Protein AF-A0A344LL59-F1 (afdb_monomer_lite)

Secondary structure (DSSP, 8-state):
--------TT-EEEEEE-TTS-EEEEEEETTTEEEEE---SSTTHHHHHHHHHHHHHHHHH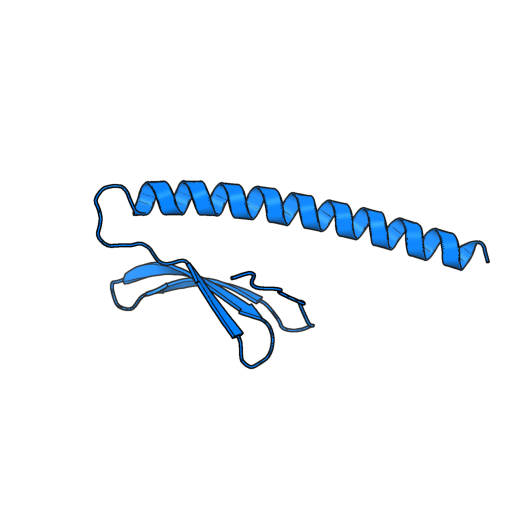HHHHHHHHHHHHHHHHHTT-

Organism: NCBI:txid1804986

Radius of gyration: 17.09 Å; chains: 1; bounding box: 38×27×50 Å

Sequence (81 aa):
MRVIVQPRFGDSAQVSTDQAGRPSMVIEVGQNAVAVLEIDQEPGSAELAAHFARDLARNAIRFSQICDEYMTKEIAQEASS

Foldseek 3Di:
DDDDADADPPWDWDWDADPVRHIKIWTGGPDPDIDIDDQDPDPCSVVVSVVVVVVVVVVVVVVVVVVVVVVVVVVVVVVVD

Structure (mmCIF, N/CA/C/O backbone):
data_AF-A0A344LL59-F1
#
_entry.id   AF-A0A344LL59-F1
#
loop_
_atom_site.group_PDB
_atom_site.id
_atom_site.type_symbol
_atom_site.label_atom_id
_atom_site.label_alt_id
_atom_site.label_comp_id
_atom_site.label_asym_id
_atom_site.label_entity_id
_atom_site.label_seq_id
_atom_site.pdbx_PDB_ins_code
_atom_site.Cartn_x
_atom_site.Cartn_y
_atom_site.Cartn_z
_atom_site.occupancy
_atom_site.B_iso_or_equiv
_atom_site.auth_seq_id
_atom_site.auth_comp_id
_atom_site.auth_asym_id
_atom_site.auth_atom_id
_atom_site.pdbx_PDB_model_num
ATOM 1 N N . MET A 1 1 ? -13.744 1.859 -9.226 1.00 64.31 1 MET A N 1
ATOM 2 C CA . MET A 1 1 ? -13.608 0.641 -8.394 1.00 64.31 1 MET A CA 1
ATOM 3 C C . MET A 1 1 ? -13.049 1.058 -7.040 1.00 64.31 1 MET A C 1
ATOM 5 O O . MET A 1 1 ? -12.144 1.879 -7.034 1.00 64.31 1 MET A O 1
ATOM 9 N N . ARG A 1 2 ? -13.598 0.576 -5.918 1.00 74.69 2 ARG A N 1
ATOM 10 C CA . ARG A 1 2 ? -13.099 0.877 -4.563 1.00 74.69 2 ARG A CA 1
ATOM 11 C C . ARG A 1 2 ? -12.505 -0.397 -3.970 1.00 74.69 2 ARG A C 1
ATOM 13 O O . ARG A 1 2 ? -13.185 -1.417 -3.968 1.00 7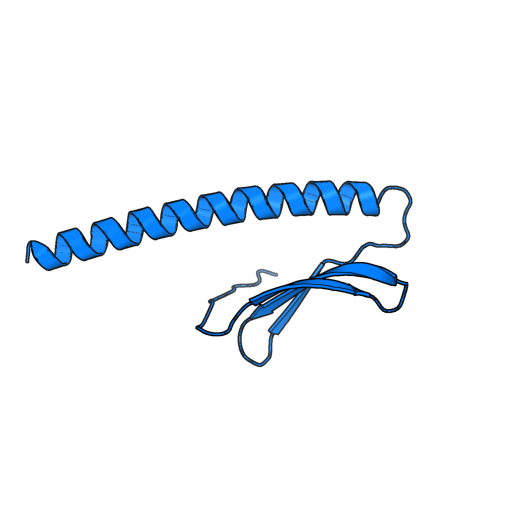4.69 2 ARG A O 1
ATOM 20 N N . VAL A 1 3 ? -11.276 -0.323 -3.469 1.00 71.31 3 VAL A N 1
ATOM 21 C CA . VAL A 1 3 ? -1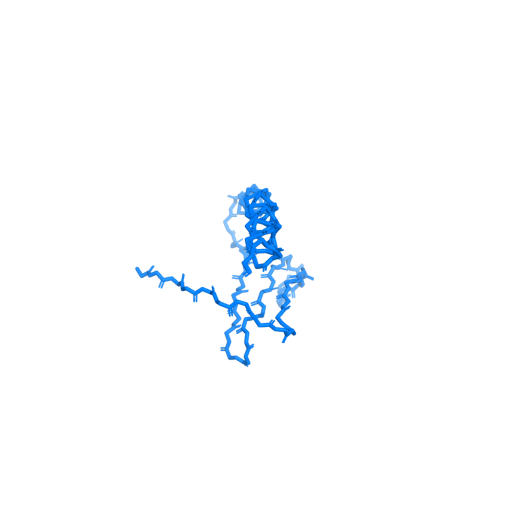0.648 -1.403 -2.694 1.00 71.31 3 VAL A CA 1
ATOM 22 C C . VAL A 1 3 ? -10.916 -1.131 -1.213 1.00 71.31 3 VAL A C 1
ATOM 24 O O . VAL A 1 3 ? -10.738 -0.003 -0.755 1.00 71.31 3 VAL A O 1
ATOM 27 N N . ILE A 1 4 ? -11.402 -2.134 -0.480 1.00 79.00 4 ILE A N 1
ATOM 28 C CA . ILE A 1 4 ? -11.623 -2.064 0.971 1.00 79.00 4 ILE A CA 1
ATOM 29 C C . ILE A 1 4 ? -10.631 -3.019 1.629 1.00 79.00 4 ILE A C 1
ATOM 31 O O . ILE A 1 4 ? -10.599 -4.198 1.291 1.00 79.00 4 ILE A O 1
ATOM 35 N N . VAL A 1 5 ? -9.833 -2.495 2.557 1.00 78.31 5 VAL A N 1
ATOM 36 C CA . VAL A 1 5 ? -8.825 -3.239 3.320 1.00 78.31 5 VAL A CA 1
ATOM 37 C C . VAL A 1 5 ? -9.325 -3.387 4.755 1.00 78.31 5 VAL A C 1
ATOM 39 O O . VAL A 1 5 ? -9.740 -2.402 5.364 1.00 78.31 5 VAL A O 1
ATOM 42 N N . GLN A 1 6 ? -9.305 -4.610 5.284 1.00 84.69 6 GLN A N 1
ATOM 43 C CA . GLN A 1 6 ? -9.686 -4.932 6.663 1.00 84.69 6 GLN A CA 1
ATOM 44 C C . GLN A 1 6 ? -8.527 -5.685 7.331 1.00 84.69 6 GLN A C 1
ATOM 46 O O . GLN A 1 6 ? -8.479 -6.912 7.206 1.00 84.69 6 GLN A O 1
ATOM 51 N N . PRO A 1 7 ? -7.592 -4.968 7.987 1.00 83.12 7 PRO A N 1
ATOM 52 C CA . PRO A 1 7 ? -6.387 -5.579 8.531 1.00 83.12 7 PRO A CA 1
ATOM 53 C C . PRO A 1 7 ? -6.689 -6.679 9.554 1.00 83.12 7 PRO A C 1
ATOM 55 O O . PRO A 1 7 ? -7.599 -6.545 10.375 1.00 83.12 7 PRO A O 1
ATOM 58 N N . ARG A 1 8 ? -5.907 -7.757 9.521 1.00 85.31 8 ARG A N 1
ATOM 59 C CA . ARG A 1 8 ? -5.918 -8.852 10.499 1.00 85.31 8 ARG A CA 1
ATOM 60 C C . ARG A 1 8 ? -4.550 -8.990 11.161 1.00 85.31 8 ARG A C 1
ATOM 62 O O . ARG A 1 8 ? -3.543 -8.502 10.656 1.00 85.31 8 ARG A O 1
ATOM 69 N N . PHE A 1 9 ? -4.502 -9.684 12.299 1.00 82.88 9 PHE A N 1
ATOM 70 C CA . PHE A 1 9 ? -3.225 -10.044 12.914 1.00 82.88 9 PHE A CA 1
ATOM 71 C C . PHE A 1 9 ? -2.364 -10.836 11.924 1.00 82.88 9 PHE A C 1
ATOM 73 O O . PHE A 1 9 ? -2.810 -11.856 11.398 1.00 82.88 9 PHE A O 1
ATOM 80 N N . GLY A 1 10 ? -1.138 -10.361 11.703 1.00 82.62 10 GLY A N 1
ATOM 81 C CA . GLY A 1 10 ? -0.198 -10.934 10.738 1.00 82.62 10 GLY A CA 1
ATOM 82 C C . GLY A 1 10 ? -0.094 -10.169 9.416 1.00 82.62 10 GLY A C 1
ATOM 83 O O . GLY A 1 10 ? 0.859 -10.414 8.685 1.00 82.62 10 GLY A O 1
ATOM 84 N N . ASP A 1 11 ? -0.998 -9.226 9.130 1.00 88.06 11 ASP A N 1
ATOM 85 C CA . ASP A 1 11 ? -0.870 -8.337 7.970 1.00 88.06 11 ASP A CA 1
ATOM 86 C C . ASP A 1 11 ? 0.342 -7.409 8.130 1.00 88.06 11 ASP A C 1
ATOM 88 O O . ASP A 1 11 ? 0.702 -7.011 9.245 1.00 88.06 11 ASP A O 1
ATOM 92 N N . SER A 1 12 ? 0.984 -7.054 7.016 1.00 88.44 12 SER A N 1
ATOM 93 C CA . SER A 1 12 ? 2.238 -6.299 7.048 1.00 88.44 12 SER A CA 1
ATOM 94 C C . SER A 1 12 ? 2.397 -5.347 5.863 1.00 88.44 12 SER A C 1
ATOM 96 O O . SER A 1 12 ? 1.748 -5.482 4.827 1.00 88.44 12 SER A O 1
ATOM 98 N N . ALA A 1 13 ? 3.272 -4.356 6.026 1.00 90.06 13 ALA A N 1
ATOM 99 C CA . ALA A 1 13 ? 3.722 -3.486 4.949 1.00 90.06 13 ALA A CA 1
ATOM 100 C C . ALA A 1 13 ? 5.246 -3.357 5.016 1.00 90.06 13 ALA A C 1
ATOM 102 O O . ALA A 1 13 ? 5.801 -3.092 6.084 1.00 90.06 13 ALA A O 1
ATOM 103 N N . GLN A 1 14 ? 5.920 -3.532 3.882 1.00 91.44 14 GLN A N 1
ATOM 104 C CA . GLN A 1 14 ? 7.378 -3.507 3.792 1.00 91.44 14 GLN A CA 1
ATOM 105 C C . GLN A 1 14 ? 7.864 -2.849 2.502 1.00 91.44 14 GLN A C 1
ATOM 107 O O . GLN A 1 14 ? 7.165 -2.816 1.489 1.00 91.44 14 GLN A O 1
ATOM 112 N N . VAL A 1 15 ? 9.091 -2.333 2.541 1.00 92.31 15 VAL A N 1
ATOM 113 C CA . VAL A 1 15 ? 9.809 -1.900 1.339 1.00 92.31 15 VAL A CA 1
ATOM 114 C C . VAL A 1 15 ? 10.628 -3.079 0.827 1.00 92.31 15 VAL A C 1
ATOM 116 O O . VAL A 1 15 ? 11.349 -3.716 1.590 1.00 92.31 15 VAL A O 1
ATOM 119 N N . SER A 1 16 ? 10.508 -3.353 -0.464 1.00 93.12 16 SER A N 1
ATOM 120 C CA . SER A 1 16 ? 11.223 -4.395 -1.191 1.00 93.12 16 SER A CA 1
ATOM 121 C C . SER A 1 16 ? 11.849 -3.802 -2.458 1.00 93.12 16 SER A C 1
ATOM 123 O O . SE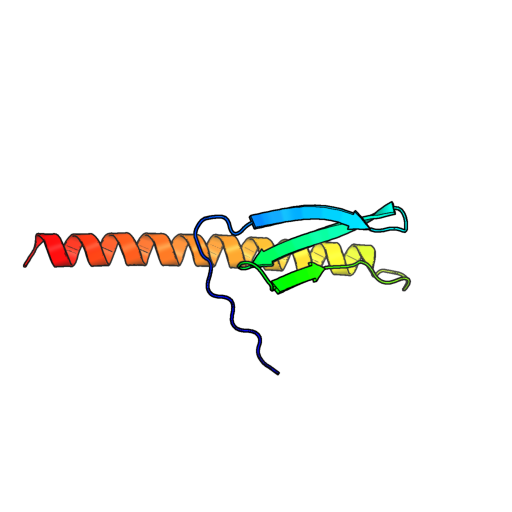R A 1 16 ? 11.792 -2.593 -2.701 1.00 93.12 16 SER A O 1
ATOM 125 N N . THR A 1 17 ? 12.437 -4.665 -3.272 1.00 91.88 17 THR A N 1
ATOM 126 C CA . THR A 1 17 ? 12.987 -4.337 -4.580 1.00 91.88 17 THR A CA 1
ATOM 127 C C . THR A 1 17 ? 12.281 -5.181 -5.639 1.00 91.88 17 THR A C 1
ATOM 129 O O . THR A 1 17 ? 12.086 -6.381 -5.440 1.00 91.88 17 THR A O 1
ATOM 132 N N . ASP A 1 18 ? 11.878 -4.570 -6.753 1.00 87.00 18 ASP A N 1
ATOM 133 C CA . ASP A 1 18 ? 11.286 -5.281 -7.889 1.00 87.00 18 ASP A CA 1
ATOM 134 C C . ASP A 1 18 ? 12.339 -6.075 -8.695 1.00 87.00 18 ASP A C 1
ATOM 136 O O . ASP A 1 18 ? 13.541 -6.043 -8.412 1.00 87.00 18 ASP A O 1
ATOM 140 N N . GLN A 1 19 ? 11.900 -6.789 -9.738 1.00 86.56 19 GLN A N 1
ATOM 141 C CA . GLN A 1 19 ? 12.800 -7.577 -10.596 1.00 86.56 19 GLN A CA 1
ATOM 142 C C . GLN A 1 19 ? 13.827 -6.724 -11.362 1.00 86.56 19 GLN A C 1
ATOM 144 O O . GLN A 1 19 ? 14.848 -7.247 -11.803 1.00 86.56 19 GLN A O 1
ATOM 149 N N . ALA A 1 20 ? 13.568 -5.425 -11.523 1.00 87.19 20 ALA A N 1
ATOM 150 C CA . ALA A 1 20 ? 14.447 -4.474 -12.191 1.00 87.19 20 ALA A CA 1
ATOM 151 C C . ALA A 1 20 ? 15.395 -3.750 -11.216 1.00 87.19 20 ALA A C 1
ATOM 153 O O . ALA A 1 20 ? 16.146 -2.870 -11.635 1.00 87.19 20 ALA A O 1
ATOM 154 N N . GLY A 1 21 ? 15.386 -4.101 -9.925 1.00 89.62 21 GLY A N 1
ATOM 155 C CA . GLY A 1 21 ? 16.244 -3.466 -8.927 1.00 89.62 21 GLY A CA 1
ATOM 156 C C . GLY A 1 21 ? 15.696 -2.147 -8.371 1.00 89.62 21 GLY A C 1
ATOM 157 O O . GLY A 1 21 ? 16.424 -1.434 -7.678 1.00 89.62 21 GLY A O 1
ATOM 158 N N . ARG A 1 22 ? 14.439 -1.792 -8.660 1.00 89.81 22 ARG A N 1
ATOM 159 C CA . ARG A 1 22 ? 13.814 -0.538 -8.217 1.00 89.81 22 ARG A CA 1
ATOM 160 C C . ARG A 1 22 ? 13.080 -0.734 -6.887 1.00 89.81 22 ARG A C 1
ATOM 162 O O . ARG A 1 22 ? 12.529 -1.810 -6.657 1.00 89.81 22 ARG A O 1
ATOM 169 N N . PRO A 1 23 ? 13.024 0.289 -6.016 1.00 89.19 23 PRO A N 1
ATOM 170 C CA . PRO A 1 23 ? 12.227 0.225 -4.796 1.00 89.19 23 PRO A CA 1
ATOM 171 C C . PRO A 1 23 ? 10.749 -0.048 -5.087 1.00 89.19 23 PRO A C 1
ATOM 173 O O . PRO A 1 23 ? 10.175 0.524 -6.013 1.00 89.19 23 PRO A O 1
ATOM 176 N N . SER A 1 24 ? 10.132 -0.872 -4.249 1.00 90.38 24 SER A N 1
ATOM 177 C CA . SER A 1 24 ? 8.704 -1.177 -4.276 1.00 90.38 24 SER A CA 1
ATOM 178 C C . SER A 1 24 ? 8.157 -1.243 -2.851 1.00 90.38 24 SER A C 1
ATOM 180 O O . SER A 1 24 ? 8.870 -1.633 -1.927 1.00 90.38 24 SER A O 1
ATOM 182 N N . MET A 1 25 ? 6.902 -0.847 -2.648 1.00 88.56 25 MET A N 1
ATOM 183 C CA . MET A 1 25 ? 6.209 -1.034 -1.370 1.00 88.56 25 MET A CA 1
ATOM 184 C C . MET A 1 25 ? 5.209 -2.175 -1.506 1.00 88.56 25 MET A C 1
ATOM 186 O O . MET A 1 25 ? 4.313 -2.104 -2.342 1.00 88.56 25 MET A O 1
ATOM 190 N N . VAL A 1 26 ? 5.342 -3.198 -0.667 1.00 88.56 26 VAL A N 1
ATOM 191 C CA . VAL A 1 26 ? 4.471 -4.376 -0.646 1.00 88.56 26 VAL A CA 1
ATOM 192 C C . VAL A 1 26 ? 3.621 -4.329 0.616 1.00 88.56 26 VAL A C 1
ATOM 194 O O . VAL A 1 26 ? 4.152 -4.187 1.716 1.00 88.56 26 VAL A O 1
ATOM 197 N N . ILE A 1 27 ? 2.305 -4.441 0.452 1.00 88.69 27 ILE A N 1
ATOM 198 C CA . ILE A 1 27 ? 1.326 -4.494 1.537 1.00 88.69 27 ILE A CA 1
ATOM 199 C C . ILE A 1 27 ? 0.591 -5.826 1.428 1.00 88.69 27 ILE A C 1
ATOM 201 O O . ILE A 1 27 ? -0.123 -6.069 0.454 1.00 88.69 27 ILE A O 1
ATOM 205 N N . GLU A 1 28 ? 0.765 -6.674 2.431 1.00 86.00 28 GLU A N 1
ATOM 206 C CA . GLU A 1 28 ? 0.129 -7.984 2.533 1.00 86.00 28 GLU A CA 1
ATOM 207 C C . GLU A 1 28 ? -1.103 -7.865 3.431 1.00 86.00 28 GLU A C 1
ATOM 209 O O . GLU A 1 28 ? -0.995 -7.531 4.613 1.00 86.00 28 GLU A O 1
ATOM 214 N N . VAL A 1 29 ? -2.282 -8.098 2.849 1.00 82.69 29 VAL A N 1
ATOM 215 C CA . VAL A 1 29 ? -3.582 -8.002 3.522 1.00 82.69 29 VAL A CA 1
ATOM 216 C C . VAL A 1 29 ? -4.280 -9.358 3.458 1.00 82.69 29 VAL A C 1
ATOM 218 O O . VAL A 1 29 ? -4.785 -9.782 2.413 1.00 82.69 29 VAL A O 1
ATOM 221 N N . GLY A 1 30 ? -4.364 -10.043 4.593 1.00 76.19 30 GLY A N 1
ATOM 222 C CA . GLY A 1 30 ? -4.866 -11.406 4.671 1.00 76.19 30 GLY A CA 1
ATOM 223 C C . GLY A 1 30 ? -4.026 -12.394 3.853 1.00 76.19 30 GLY A C 1
ATOM 224 O O . GLY A 1 30 ? -2.894 -12.131 3.469 1.00 76.19 30 GLY A O 1
ATOM 225 N N . GLN A 1 31 ? -4.593 -13.570 3.571 1.00 69.06 31 GLN A N 1
ATOM 226 C CA . GLN A 1 31 ? -3.846 -14.656 2.918 1.00 69.06 31 GLN A CA 1
ATOM 227 C C . GLN A 1 31 ? -3.713 -14.507 1.394 1.00 69.06 31 GLN A C 1
ATOM 229 O O . GLN A 1 31 ? -2.884 -15.186 0.800 1.00 69.06 31 GLN A O 1
ATOM 234 N N . ASN A 1 32 ? -4.528 -13.657 0.754 1.00 69.62 32 ASN A N 1
ATOM 235 C CA . ASN A 1 32 ? -4.701 -13.676 -0.705 1.00 69.62 32 ASN A CA 1
ATOM 236 C C . ASN A 1 32 ? -4.638 -12.298 -1.382 1.00 69.62 32 ASN A C 1
ATOM 238 O O . ASN A 1 32 ? -4.837 -12.231 -2.594 1.00 69.62 32 ASN A O 1
ATOM 242 N N . ALA A 1 33 ? -4.422 -11.203 -0.647 1.00 73.62 33 ALA A N 1
ATOM 243 C CA . ALA A 1 33 ? -4.355 -9.875 -1.250 1.00 73.62 33 ALA A CA 1
ATOM 244 C C . ALA A 1 33 ? -2.998 -9.227 -0.985 1.00 73.62 33 ALA A C 1
ATOM 246 O O . ALA A 1 33 ? -2.584 -9.047 0.157 1.00 73.62 33 ALA A O 1
ATOM 247 N N . VAL A 1 34 ? -2.330 -8.848 -2.072 1.00 80.38 34 VAL A N 1
ATOM 248 C CA . VAL A 1 34 ? -1.095 -8.073 -2.042 1.00 80.38 34 VAL A CA 1
ATOM 249 C C . VAL A 1 34 ? -1.333 -6.804 -2.845 1.00 80.38 34 VAL A C 1
ATOM 251 O O . VAL A 1 34 ? -1.731 -6.870 -4.009 1.00 80.38 34 VAL A O 1
ATOM 254 N N . ALA A 1 35 ? -1.116 -5.650 -2.223 1.00 83.19 35 ALA A N 1
ATOM 255 C CA . ALA A 1 35 ? -1.032 -4.380 -2.928 1.00 83.19 35 ALA A CA 1
ATOM 256 C C . ALA A 1 35 ? 0.443 -4.007 -3.085 1.00 83.19 35 ALA A C 1
ATOM 258 O O . ALA A 1 35 ? 1.198 -4.038 -2.114 1.00 83.19 35 ALA A O 1
ATOM 259 N N . VAL A 1 36 ? 0.844 -3.663 -4.307 1.00 84.69 36 VAL A N 1
ATOM 260 C CA . VAL A 1 36 ? 2.222 -3.289 -4.627 1.00 84.69 36 VAL A CA 1
ATOM 261 C C . VAL A 1 36 ? 2.226 -1.887 -5.212 1.00 84.69 36 VAL A C 1
ATOM 263 O O . VAL A 1 36 ? 1.449 -1.584 -6.118 1.00 84.69 36 VAL A O 1
ATOM 266 N N . LEU A 1 37 ? 3.087 -1.028 -4.677 1.00 86.19 37 LEU A N 1
ATOM 267 C CA . LEU A 1 37 ? 3.357 0.291 -5.223 1.00 86.19 37 LEU A CA 1
ATOM 268 C C . LEU A 1 37 ? 4.685 0.247 -5.982 1.00 86.19 37 LEU A C 1
ATOM 270 O O . LEU A 1 37 ? 5.743 0.115 -5.365 1.00 86.19 37 LEU A O 1
ATOM 274 N N . GLU A 1 38 ? 4.620 0.344 -7.307 1.00 89.56 38 GLU A N 1
ATOM 275 C CA . GLU A 1 38 ? 5.780 0.240 -8.195 1.00 89.56 38 GLU A CA 1
ATOM 276 C C . GLU A 1 38 ? 6.155 1.591 -8.808 1.00 89.56 38 GLU A C 1
ATOM 278 O O . GLU A 1 38 ? 5.332 2.500 -8.936 1.00 89.56 38 GLU A O 1
ATOM 283 N N . ILE A 1 39 ? 7.422 1.710 -9.202 1.00 91.25 39 ILE A N 1
ATOM 284 C CA . ILE A 1 39 ? 7.929 2.857 -9.950 1.00 91.25 39 ILE A CA 1
ATOM 285 C C . ILE A 1 39 ? 7.827 2.528 -11.440 1.00 91.25 39 ILE A C 1
ATOM 287 O O . ILE A 1 39 ? 8.402 1.541 -11.900 1.00 91.25 39 ILE A O 1
ATOM 291 N N . ASP A 1 40 ? 7.120 3.361 -12.201 1.00 90.00 40 ASP A N 1
ATOM 292 C CA . ASP A 1 40 ? 7.053 3.227 -13.659 1.00 90.00 40 ASP A CA 1
ATOM 293 C C . ASP A 1 40 ? 8.360 3.692 -14.347 1.00 90.00 40 ASP A C 1
ATOM 295 O O . ASP A 1 40 ? 9.289 4.180 -13.703 1.00 90.00 40 ASP A O 1
ATOM 299 N N . GLN A 1 41 ? 8.468 3.505 -15.660 1.00 87.94 41 GLN A N 1
ATOM 300 C CA . GLN A 1 41 ? 9.642 3.822 -16.481 1.00 87.94 41 GLN A CA 1
ATOM 301 C C . GLN A 1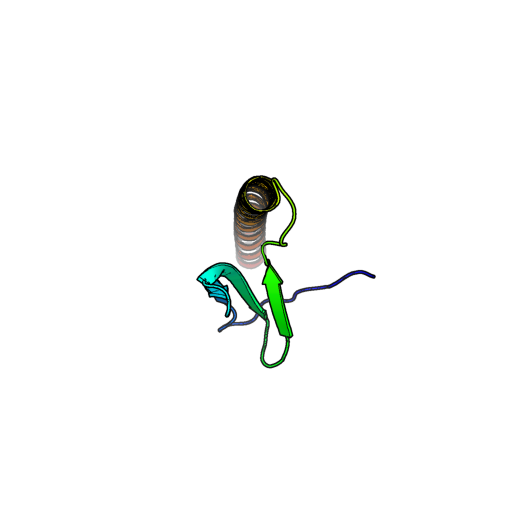 41 ? 9.665 5.282 -16.977 1.00 87.94 41 GLN A C 1
ATOM 303 O O . GLN A 1 41 ? 10.587 5.667 -17.700 1.00 87.94 41 GLN A O 1
ATOM 308 N N . GLU A 1 42 ? 8.668 6.104 -16.639 1.00 93.00 42 GLU A N 1
ATOM 309 C CA . GLU A 1 42 ? 8.588 7.477 -17.140 1.00 93.00 42 GLU A CA 1
ATOM 310 C C . GLU A 1 42 ? 9.542 8.438 -16.393 1.00 93.00 42 GLU A C 1
ATOM 312 O O . GLU A 1 42 ? 9.833 8.271 -15.199 1.00 93.00 42 GLU A O 1
ATOM 317 N N . PRO A 1 43 ? 10.048 9.489 -17.068 1.00 92.38 43 PRO A N 1
ATOM 318 C CA . PRO A 1 43 ? 10.823 10.532 -16.408 1.00 92.38 43 PRO A CA 1
ATOM 319 C C . PRO A 1 43 ? 10.037 11.172 -15.256 1.00 92.38 43 PRO A C 1
ATOM 321 O O . PRO A 1 43 ? 8.929 11.665 -15.442 1.00 92.38 43 PRO A O 1
ATOM 324 N N . GLY A 1 44 ? 10.627 11.190 -14.059 1.00 93.50 44 GLY A N 1
ATOM 325 C CA . GLY A 1 44 ? 10.000 11.759 -12.860 1.00 93.50 44 GLY A CA 1
ATOM 326 C C . GLY A 1 44 ? 9.123 10.787 -12.060 1.00 93.50 44 GLY A C 1
ATOM 327 O O . GLY A 1 44 ? 8.728 11.125 -10.944 1.00 93.50 44 GLY A O 1
ATOM 328 N N . SER A 1 45 ? 8.884 9.558 -12.536 1.00 93.62 45 SER A N 1
ATOM 329 C CA . SER A 1 45 ? 8.072 8.570 -11.805 1.00 93.62 45 SER A CA 1
ATOM 330 C C . SER A 1 45 ? 8.623 8.248 -10.417 1.00 93.62 45 SER A C 1
ATOM 332 O O . SER A 1 45 ? 7.848 8.075 -9.481 1.00 93.62 45 SER A O 1
ATOM 334 N N . ALA A 1 46 ? 9.948 8.225 -10.242 1.00 92.31 46 ALA A N 1
ATOM 335 C CA . ALA A 1 46 ? 10.563 7.998 -8.932 1.00 92.31 46 ALA A CA 1
ATOM 336 C C . ALA A 1 46 ? 10.278 9.140 -7.938 1.00 92.31 46 ALA A C 1
ATOM 338 O O . ALA A 1 46 ? 10.008 8.892 -6.763 1.00 92.31 46 ALA A O 1
ATOM 339 N N . GLU A 1 47 ? 10.308 10.391 -8.405 1.00 94.38 47 GLU A N 1
ATOM 340 C CA . GLU A 1 47 ? 9.981 11.560 -7.585 1.00 94.38 47 GLU A CA 1
ATOM 341 C C . GLU A 1 47 ? 8.496 11.553 -7.207 1.00 94.38 47 GLU A C 1
ATOM 343 O O . GLU A 1 47 ? 8.161 11.675 -6.026 1.00 94.38 47 GLU A O 1
ATOM 348 N N . LEU A 1 48 ? 7.611 11.315 -8.179 1.00 95.38 48 LEU A N 1
ATOM 349 C CA . LEU A 1 48 ? 6.171 11.195 -7.942 1.00 95.38 48 LEU A CA 1
ATOM 350 C C . LEU A 1 48 ? 5.843 10.058 -6.969 1.00 95.38 48 LEU A C 1
ATOM 352 O O . LEU A 1 48 ? 5.077 10.268 -6.028 1.00 95.38 48 LEU A O 1
ATOM 356 N N . ALA A 1 49 ? 6.465 8.887 -7.135 1.00 93.25 49 ALA A N 1
ATOM 357 C CA . ALA A 1 49 ? 6.307 7.759 -6.222 1.00 93.25 49 ALA A CA 1
ATOM 358 C C . ALA A 1 49 ? 6.751 8.125 -4.798 1.00 93.25 49 ALA A C 1
ATOM 360 O O . ALA A 1 49 ? 6.050 7.819 -3.833 1.00 93.25 49 ALA A O 1
ATOM 361 N N . ALA A 1 50 ? 7.870 8.843 -4.649 1.00 93.56 50 ALA A N 1
ATOM 362 C CA . ALA A 1 50 ? 8.341 9.303 -3.347 1.00 93.56 50 ALA A CA 1
ATOM 363 C C . ALA A 1 50 ? 7.384 10.318 -2.700 1.00 93.56 50 ALA A C 1
ATOM 365 O O . ALA A 1 50 ? 7.124 10.238 -1.498 1.00 93.56 50 ALA A O 1
ATOM 366 N N . HIS A 1 51 ? 6.846 11.272 -3.465 1.00 96.19 51 HIS A N 1
ATOM 367 C CA . HIS A 1 51 ? 5.847 12.218 -2.959 1.00 96.19 51 HIS A CA 1
ATOM 368 C C . HIS A 1 51 ? 4.567 11.512 -2.520 1.00 96.19 51 HIS A C 1
ATOM 370 O O . HIS A 1 51 ? 4.126 11.698 -1.385 1.00 96.19 51 HIS A O 1
ATOM 376 N N . PHE A 1 52 ? 4.039 10.636 -3.370 1.00 94.19 52 PHE A N 1
ATOM 377 C CA . PHE A 1 52 ? 2.863 9.839 -3.057 1.00 94.19 52 PHE A CA 1
ATOM 378 C C . PHE A 1 52 ? 3.072 8.979 -1.802 1.00 94.19 52 PHE A C 1
ATOM 380 O O . PHE A 1 52 ? 2.227 8.979 -0.909 1.00 94.19 52 PHE A O 1
ATOM 387 N N . ALA A 1 53 ? 4.217 8.297 -1.677 1.00 92.19 53 ALA A N 1
ATOM 388 C CA . ALA A 1 53 ? 4.526 7.467 -0.514 1.00 92.19 53 ALA A CA 1
ATOM 389 C C . ALA A 1 53 ? 4.588 8.280 0.792 1.00 92.19 53 ALA A C 1
ATOM 391 O O . ALA A 1 53 ? 4.105 7.822 1.828 1.00 92.19 53 ALA A O 1
ATOM 392 N N . ARG A 1 54 ? 5.134 9.505 0.758 1.00 95.62 54 ARG A N 1
ATOM 393 C CA . ARG A 1 54 ? 5.147 10.407 1.926 1.00 95.62 54 ARG A CA 1
ATOM 394 C C . ARG A 1 54 ? 3.740 10.828 2.336 1.00 95.62 54 ARG A C 1
ATOM 396 O O . ARG A 1 54 ? 3.438 10.847 3.530 1.00 95.62 54 ARG A O 1
ATOM 403 N N . ASP A 1 55 ? 2.886 11.154 1.372 1.00 96.56 55 ASP A N 1
ATOM 404 C CA . ASP A 1 55 ? 1.503 11.536 1.651 1.00 96.56 55 ASP A CA 1
ATOM 405 C C . ASP A 1 55 ? 0.685 10.354 2.173 1.00 96.56 55 ASP A C 1
ATOM 407 O O . ASP A 1 55 ? -0.066 10.511 3.140 1.00 96.56 55 ASP A O 1
ATOM 411 N N . LEU A 1 56 ? 0.891 9.158 1.618 1.00 92.69 56 LEU A N 1
ATOM 412 C CA . LEU A 1 56 ? 0.303 7.923 2.129 1.00 92.69 56 LEU A CA 1
ATOM 413 C C . LEU A 1 56 ? 0.725 7.672 3.583 1.00 92.69 56 LEU A C 1
ATOM 415 O O . LEU A 1 56 ? -0.138 7.498 4.442 1.00 92.69 56 LEU A O 1
ATOM 419 N N . ALA A 1 57 ? 2.026 7.723 3.881 1.00 93.00 57 ALA A N 1
ATOM 420 C CA . ALA A 1 57 ? 2.544 7.521 5.234 1.00 93.00 57 ALA A CA 1
ATOM 421 C C . ALA A 1 57 ? 1.967 8.542 6.226 1.00 93.00 57 ALA A C 1
ATOM 423 O O . ALA A 1 57 ? 1.507 8.172 7.306 1.00 93.00 57 ALA A O 1
ATOM 424 N N . ARG A 1 58 ? 1.917 9.826 5.849 1.00 97.44 58 ARG A N 1
ATOM 425 C CA . ARG A 1 58 ? 1.335 10.888 6.684 1.00 97.44 58 ARG A CA 1
ATOM 426 C C . ARG A 1 58 ? -0.128 10.602 7.029 1.00 97.44 58 ARG A C 1
ATOM 428 O O . ARG A 1 58 ? -0.520 10.733 8.188 1.00 97.44 58 ARG A O 1
ATOM 435 N N . ASN A 1 59 ? -0.929 10.210 6.040 1.00 95.81 59 ASN A N 1
ATOM 436 C CA . ASN A 1 59 ? -2.343 9.900 6.247 1.00 95.81 59 ASN A CA 1
ATOM 437 C C . ASN A 1 59 ? -2.542 8.607 7.048 1.0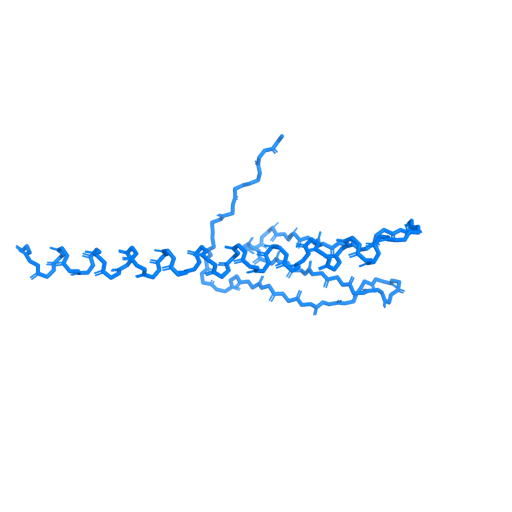0 95.81 59 ASN A C 1
ATOM 439 O O . ASN A 1 59 ? -3.416 8.570 7.910 1.00 95.81 59 ASN A O 1
ATOM 443 N N . ALA A 1 60 ? -1.714 7.583 6.827 1.00 92.19 60 ALA A N 1
ATOM 444 C CA . ALA A 1 60 ? -1.750 6.341 7.596 1.00 92.19 60 ALA A CA 1
ATOM 445 C C . ALA A 1 60 ? -1.442 6.584 9.084 1.00 92.19 60 ALA A C 1
ATOM 447 O O . ALA A 1 60 ? -2.174 6.108 9.949 1.00 92.19 60 ALA A O 1
ATOM 448 N N . ILE A 1 61 ? -0.425 7.400 9.390 1.00 96.12 61 ILE A N 1
ATOM 449 C CA . ILE A 1 61 ? -0.105 7.805 10.769 1.00 96.12 61 ILE A CA 1
ATOM 450 C C . ILE A 1 61 ? -1.280 8.562 11.392 1.00 96.12 61 ILE A C 1
ATOM 452 O O . ILE A 1 61 ? -1.673 8.275 12.522 1.00 96.12 61 ILE A O 1
ATOM 456 N N . ARG A 1 62 ? -1.879 9.512 10.659 1.00 96.75 62 ARG A N 1
ATOM 457 C CA . ARG A 1 62 ? -3.036 10.255 11.172 1.00 96.75 62 ARG A CA 1
ATOM 458 C C . ARG A 1 62 ? -4.232 9.339 11.435 1.00 96.75 62 ARG A C 1
ATOM 460 O O . ARG A 1 62 ? -4.913 9.515 12.440 1.00 96.75 62 ARG A O 1
ATOM 467 N N . PHE A 1 63 ? -4.479 8.371 10.558 1.00 94.25 63 PHE A N 1
ATOM 468 C CA . PHE A 1 63 ? -5.529 7.375 10.742 1.00 94.25 63 PHE A CA 1
ATOM 469 C C . PHE A 1 63 ? -5.281 6.509 11.985 1.00 94.25 63 PHE A C 1
ATOM 471 O O . PHE A 1 63 ? -6.196 6.355 12.786 1.00 94.25 63 PHE A O 1
ATOM 478 N N . SER A 1 64 ? -4.044 6.044 12.204 1.00 94.81 64 SER A N 1
ATOM 479 C CA . SER A 1 64 ? -3.658 5.304 13.418 1.00 94.81 64 SER A CA 1
ATOM 480 C C . SER A 1 64 ? -3.995 6.080 14.690 1.00 94.81 64 SER A C 1
ATOM 482 O O . SER A 1 64 ? -4.641 5.540 15.579 1.00 94.81 64 SER A O 1
ATOM 484 N N . GLN A 1 65 ? -3.632 7.365 14.749 1.00 96.31 65 GLN A N 1
ATOM 485 C CA . GLN A 1 65 ? -3.938 8.217 15.905 1.00 96.31 65 GLN A CA 1
ATOM 486 C C . GLN A 1 65 ? -5.444 8.308 16.170 1.00 96.31 65 GLN A C 1
ATOM 488 O O . GLN A 1 65 ? -5.881 8.252 17.314 1.00 96.31 65 GLN A O 1
ATOM 493 N N . ILE A 1 66 ? -6.247 8.430 15.110 1.00 94.81 66 ILE A N 1
ATOM 494 C CA . ILE A 1 66 ? -7.705 8.450 15.232 1.00 94.81 66 ILE A CA 1
ATOM 495 C C . ILE A 1 66 ? -8.202 7.109 15.790 1.00 94.81 66 ILE A C 1
ATOM 497 O O . ILE A 1 66 ? -9.018 7.113 16.706 1.00 94.81 66 ILE A O 1
ATOM 501 N N . CYS A 1 67 ? -7.703 5.972 15.299 1.00 92.94 67 CYS A N 1
ATOM 502 C CA . CYS A 1 67 ? -8.049 4.654 15.840 1.00 92.94 67 CYS A CA 1
ATOM 503 C C . CYS A 1 67 ? -7.708 4.525 17.335 1.00 92.94 67 CYS A C 1
ATOM 505 O O . CYS A 1 67 ? -8.545 4.047 18.098 1.00 92.94 67 CYS A O 1
ATOM 507 N N . ASP A 1 68 ? -6.543 5.010 17.768 1.00 93.31 68 ASP A N 1
ATOM 508 C CA . ASP A 1 68 ? -6.146 5.011 19.184 1.00 93.31 68 ASP A CA 1
ATOM 509 C C . ASP A 1 68 ? -7.101 5.850 20.051 1.00 93.31 68 ASP A C 1
ATOM 511 O O . ASP A 1 68 ? -7.521 5.431 21.137 1.00 93.31 68 ASP A O 1
ATOM 515 N N . GLU A 1 69 ? -7.507 7.021 19.549 1.00 94.19 69 GLU A N 1
ATOM 516 C CA . GLU A 1 69 ? -8.512 7.871 20.195 1.00 94.19 69 GLU A CA 1
ATOM 517 C C . GLU A 1 69 ? -9.882 7.172 20.291 1.00 94.19 69 GLU A C 1
ATOM 519 O O . GLU A 1 69 ? -10.580 7.339 21.295 1.00 94.19 69 GLU A O 1
ATOM 524 N N . TYR A 1 70 ? -10.279 6.394 19.276 1.00 89.56 70 TYR A N 1
ATOM 525 C CA . TYR A 1 70 ? -11.520 5.607 19.293 1.00 89.56 70 TYR A CA 1
ATOM 526 C C . TYR A 1 70 ? -11.467 4.486 20.336 1.00 89.56 70 TYR A C 1
ATOM 528 O O . TYR A 1 70 ? -12.369 4.407 21.170 1.00 89.56 70 TYR A O 1
ATOM 536 N N . MET A 1 71 ? -10.393 3.689 20.360 1.00 86.94 71 MET A N 1
ATOM 537 C CA . MET A 1 71 ? -10.226 2.598 21.332 1.00 86.94 71 MET A CA 1
ATOM 538 C C . MET A 1 71 ? -10.251 3.113 22.777 1.00 86.94 71 MET A C 1
ATOM 540 O O . MET A 1 71 ? -10.884 2.523 23.650 1.00 86.94 71 MET A O 1
ATOM 544 N N . THR A 1 72 ? -9.615 4.261 23.033 1.00 84.19 72 THR A N 1
ATOM 545 C CA . THR A 1 72 ? -9.597 4.878 24.370 1.00 84.19 72 THR A CA 1
ATOM 546 C C . THR A 1 72 ? -11.005 5.264 24.844 1.00 84.19 72 THR A C 1
ATOM 548 O O . THR A 1 72 ? -11.319 5.144 26.029 1.00 84.19 72 THR A O 1
ATOM 551 N N . LYS A 1 73 ? -11.873 5.717 23.930 1.00 78.56 73 LYS A N 1
ATOM 552 C CA . LYS A 1 73 ? -13.258 6.106 24.244 1.00 78.56 73 LYS A CA 1
ATOM 553 C C . LYS A 1 73 ? -14.173 4.904 24.473 1.00 78.56 73 LYS A C 1
ATOM 555 O O . LYS A 1 73 ? -15.008 4.975 25.371 1.00 78.56 73 LYS A O 1
ATOM 560 N N . GLU A 1 74 ? -14.012 3.826 23.705 1.00 76.19 74 GLU A N 1
ATOM 561 C CA . GLU A 1 74 ? -14.786 2.587 23.889 1.00 76.19 74 GLU A CA 1
ATOM 562 C C . GLU A 1 74 ? -14.507 1.958 25.259 1.00 76.19 74 GLU A C 1
ATOM 564 O O . GLU A 1 74 ? -15.438 1.708 26.024 1.00 76.19 74 GLU A O 1
ATOM 569 N N . ILE A 1 75 ? -13.230 1.835 25.636 1.00 72.19 75 ILE A N 1
ATOM 570 C CA . ILE A 1 75 ? -12.827 1.305 26.949 1.00 72.19 75 ILE A CA 1
ATOM 571 C C . ILE A 1 75 ? -13.402 2.158 28.096 1.00 72.19 75 ILE A C 1
ATOM 573 O O . ILE A 1 75 ? -13.853 1.630 29.112 1.00 72.19 75 ILE A O 1
ATOM 577 N N . ALA A 1 76 ? -13.425 3.487 27.944 1.00 67.12 76 ALA A N 1
ATOM 578 C CA . ALA A 1 76 ? -13.985 4.386 28.954 1.00 67.12 76 ALA A CA 1
ATOM 579 C C . ALA A 1 76 ? -15.516 4.261 29.106 1.00 67.12 76 ALA A C 1
ATOM 581 O O . ALA A 1 76 ? -16.040 4.452 30.208 1.00 67.12 76 ALA A O 1
ATOM 582 N N . GLN A 1 77 ? -16.237 3.938 28.026 1.00 62.72 77 GLN A N 1
ATOM 583 C CA . GLN A 1 77 ? -17.681 3.684 28.062 1.00 62.72 77 GLN A CA 1
ATOM 584 C C . GLN A 1 77 ? -18.022 2.333 28.700 1.00 62.72 77 GLN A C 1
ATOM 586 O O . GLN A 1 77 ? -18.960 2.268 29.496 1.00 62.72 77 GLN A O 1
ATOM 591 N N . GLU A 1 78 ? -17.246 1.283 28.420 1.00 64.25 78 GLU A N 1
ATOM 592 C CA . GLU A 1 78 ? -17.417 -0.032 29.054 1.00 64.25 78 GLU A CA 1
ATOM 593 C C . GLU A 1 78 ? -17.123 0.004 30.559 1.00 64.25 78 GLU A C 1
ATOM 595 O O . GLU A 1 78 ? -17.833 -0.624 31.334 1.00 64.25 78 GLU A O 1
ATOM 600 N N . ALA A 1 79 ? -16.137 0.790 31.004 1.00 60.94 79 ALA A N 1
ATOM 601 C CA . ALA A 1 79 ? -15.822 0.943 32.428 1.00 60.94 79 ALA A CA 1
ATOM 602 C C . ALA A 1 79 ? -16.854 1.775 33.222 1.00 60.94 79 ALA A C 1
ATOM 604 O O . ALA A 1 79 ? -16.812 1.791 34.452 1.00 60.94 79 ALA A O 1
ATOM 605 N N . SER A 1 80 ? -17.744 2.494 32.529 1.00 61.88 80 SER A N 1
ATOM 606 C CA . SER A 1 80 ? -18.782 3.346 33.130 1.00 61.88 80 SER A CA 1
ATOM 607 C C . SER A 1 80 ? -20.182 2.712 33.106 1.00 61.88 80 SER A C 1
ATOM 609 O O . SER A 1 80 ? -21.133 3.353 33.560 1.00 61.88 80 SER A O 1
ATOM 611 N N . SER A 1 81 ? -20.310 1.499 32.553 1.00 59.56 81 SER A N 1
ATOM 612 C CA . SER A 1 81 ? -21.558 0.727 32.422 1.00 59.56 81 SER A CA 1
ATOM 613 C C . SER A 1 81 ? -21.578 -0.453 33.389 1.00 59.56 81 SER A C 1
ATOM 615 O O . SER A 1 81 ? -22.684 -0.787 33.866 1.00 59.56 81 SER A O 1
#

pLDDT: mean 85.95, std 9.8, range [59.56, 97.44]